Protein AF-A0A938KI15-F1 (afdb_monomer)

Nearest PDB structures (foldseek):
  4pta-assembly1_D  TM=7.722E-01  e=5.661E-03  Staphylococcus aureus subsp. aureus USA300
  3hif-assembly1_A  TM=8.830E-01  e=2.023E-02  Escherichia coli
  4ev0-assembly1_A  TM=7.989E-01  e=4.631E-02  Thermus thermophilus HB8
  8bii-assembly2_H  TM=6.791E-01  e=7.232E-02  Photorhabdus laumondii subsp. laumondii TTO1
  1lva-assembly1_A  TM=7.253E-01  e=2.755E-01  Neomoorella thermoacetica

Mean predicted aligned error: 3.34 Å

pLDDT: mean 93.43, std 9.14, range [56.91, 98.31]

Foldseek 3Di:
DDQDPLLVVLLVVLCVQADPQSKDQDDLVRSCVVSVHDSVSVVSSVVSCVVVVQWDDDPRMIHGDDDDDDD

Secondary structure (DSSP, 8-state):
----HHHHHHHHHHHHH--TTSEE---HHHHHHHHT--HHHHHHHHHHHHHTTSEEEETTEEEEPPPPPP-

Solvent-accessible surface area (backbone atoms only — not comparable to full-atom values): 4137 Å² total; per-residue (Å²): 136,86,63,54,71,67,23,52,52,52,50,55,51,47,65,71,64,23,52,101,76,26,40,36,74,70,50,52,67,60,51,10,65,76,68,77,44,50,49,67,50,42,53,50,22,49,52,39,31,46,76,61,61,46,35,51,78,53,96,62,41,36,31,51,49,81,80,79,76,86,128

Structure (mmCIF, N/CA/C/O backbone):
data_AF-A0A938KI15-F1
#
_entry.id   AF-A0A938KI15-F1
#
loop_
_atom_site.group_PDB
_atom_site.id
_atom_site.type_symbol
_atom_site.label_atom_id
_atom_site.label_alt_id
_atom_site.label_comp_id
_atom_site.label_asym_id
_atom_site.label_entity_id
_atom_site.label_seq_id
_atom_site.pdbx_PDB_ins_code
_atom_site.Cartn_x
_atom_site.Cartn_y
_atom_site.Cartn_z
_atom_site.occupancy
_atom_site.B_iso_or_equiv
_atom_site.auth_seq_id
_atom_site.auth_comp_id
_atom_site.auth_asym_id
_atom_site.auth_atom_id
_atom_site.pdbx_PDB_model_num
ATOM 1 N N . MET A 1 1 ? 10.179 0.795 -15.099 1.00 56.91 1 MET A N 1
ATOM 2 C CA . MET A 1 1 ? 9.175 1.271 -14.119 1.00 56.91 1 MET A CA 1
ATOM 3 C C . MET A 1 1 ? 9.881 1.949 -12.961 1.00 56.91 1 MET A C 1
ATOM 5 O O . MET A 1 1 ? 10.837 1.380 -12.454 1.00 56.91 1 MET A O 1
ATOM 9 N N . LYS A 1 2 ? 9.452 3.145 -12.549 1.00 74.31 2 LYS A N 1
ATOM 10 C CA . LYS A 1 2 ? 9.907 3.773 -11.299 1.00 74.31 2 LYS A CA 1
ATOM 11 C C . LYS A 1 2 ? 8.674 4.145 -10.481 1.00 74.31 2 LYS A C 1
ATOM 13 O O . LYS A 1 2 ? 8.025 5.136 -10.787 1.00 74.31 2 LYS A O 1
ATOM 18 N N . ALA A 1 3 ? 8.349 3.328 -9.484 1.00 92.19 3 ALA A N 1
ATOM 19 C CA . ALA A 1 3 ? 7.453 3.716 -8.402 1.00 92.19 3 ALA A CA 1
ATOM 20 C C . ALA A 1 3 ? 8.302 4.268 -7.246 1.00 92.19 3 ALA A C 1
ATOM 22 O O . ALA A 1 3 ? 9.451 3.853 -7.057 1.00 92.19 3 ALA A O 1
ATOM 23 N N . SER A 1 4 ? 7.767 5.241 -6.517 1.00 97.19 4 SER A N 1
ATOM 24 C CA . SER A 1 4 ? 8.435 5.875 -5.379 1.00 97.19 4 SER A CA 1
ATOM 25 C C . SER A 1 4 ? 8.538 4.931 -4.173 1.00 97.19 4 SER A C 1
ATOM 27 O O . SER A 1 4 ? 7.857 3.908 -4.103 1.00 97.19 4 SER A O 1
ATOM 29 N N . ALA A 1 5 ? 9.374 5.277 -3.189 1.00 97.56 5 ALA A N 1
ATOM 30 C CA . ALA A 1 5 ? 9.467 4.505 -1.949 1.00 97.56 5 ALA A CA 1
ATOM 31 C C . ALA A 1 5 ? 8.114 4.390 -1.202 1.00 97.56 5 ALA A C 1
ATOM 33 O O . ALA A 1 5 ? 7.782 3.278 -0.799 1.00 97.56 5 ALA A O 1
ATOM 34 N N . PRO A 1 6 ? 7.277 5.447 -1.086 1.00 98.12 6 PRO A N 1
ATOM 35 C CA . PRO A 1 6 ? 5.916 5.323 -0.547 1.00 98.12 6 PRO A CA 1
ATOM 36 C C . PRO A 1 6 ? 5.025 4.333 -1.305 1.00 98.12 6 PRO A C 1
ATOM 38 O O . PRO A 1 6 ? 4.277 3.580 -0.686 1.00 98.12 6 PRO A O 1
ATOM 41 N N . ALA A 1 7 ? 5.126 4.297 -2.637 1.00 98.19 7 ALA A N 1
ATOM 42 C CA . ALA A 1 7 ? 4.392 3.332 -3.450 1.00 98.19 7 ALA A CA 1
ATOM 43 C C . ALA A 1 7 ? 4.824 1.895 -3.137 1.00 98.19 7 ALA A C 1
ATOM 45 O O . ALA A 1 7 ? 3.980 1.039 -2.885 1.00 98.19 7 ALA A O 1
ATOM 46 N N . TRP A 1 8 ? 6.128 1.631 -3.058 1.00 97.69 8 TRP A N 1
ATOM 47 C CA . TRP A 1 8 ? 6.613 0.307 -2.665 1.00 97.69 8 TRP A CA 1
ATOM 48 C C . TRP A 1 8 ? 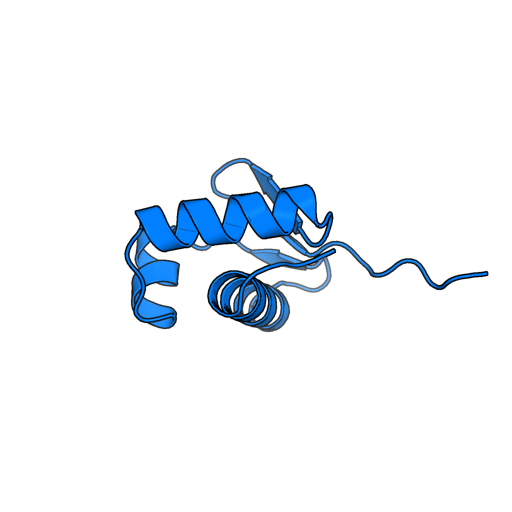6.269 -0.058 -1.219 1.00 97.69 8 TRP A C 1
ATOM 50 O O . TRP A 1 8 ? 5.945 -1.211 -0.953 1.00 97.69 8 TRP A O 1
ATOM 60 N N . ALA A 1 9 ? 6.267 0.903 -0.296 1.00 98.19 9 ALA A N 1
ATOM 61 C CA . ALA A 1 9 ? 5.830 0.666 1.076 1.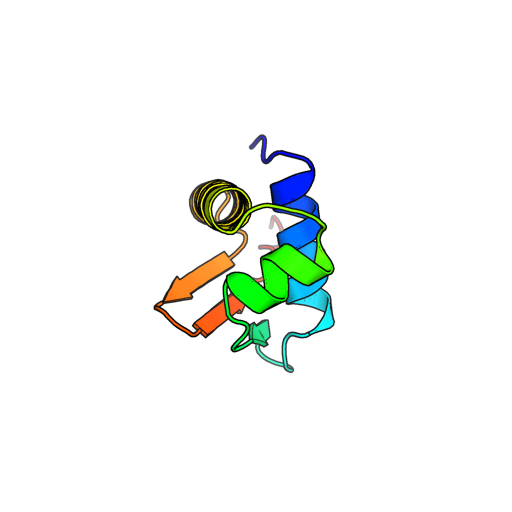00 98.19 9 ALA A CA 1
ATOM 62 C C . ALA A 1 9 ? 4.347 0.257 1.135 1.00 98.19 9 ALA A C 1
ATOM 64 O O . ALA A 1 9 ? 4.007 -0.707 1.819 1.00 98.19 9 ALA A O 1
ATOM 65 N N . LEU A 1 10 ? 3.480 0.923 0.361 1.00 98.25 10 LEU A N 1
ATOM 66 C CA . LEU A 1 10 ? 2.080 0.519 0.209 1.00 98.25 10 LEU A CA 1
ATOM 67 C C . LEU A 1 10 ? 1.962 -0.903 -0.349 1.00 98.25 10 LEU A C 1
ATOM 69 O O . LEU A 1 10 ? 1.239 -1.716 0.218 1.00 98.25 10 LEU A O 1
ATOM 73 N N . TYR A 1 11 ? 2.701 -1.225 -1.409 1.00 97.38 11 TYR A N 1
ATOM 74 C CA . TYR A 1 11 ? 2.706 -2.570 -1.987 1.00 97.38 11 TYR A CA 1
ATOM 75 C C . TYR A 1 11 ? 3.097 -3.642 -0.962 1.00 97.38 11 TYR A C 1
ATOM 77 O O . TYR A 1 11 ? 2.403 -4.645 -0.835 1.00 97.38 11 TYR A O 1
ATOM 85 N N . LEU A 1 12 ? 4.158 -3.416 -0.183 1.00 97.25 12 LEU A N 1
ATOM 86 C CA . LEU A 1 12 ? 4.611 -4.367 0.836 1.00 97.25 12 LEU A CA 1
ATOM 87 C C . LEU A 1 12 ? 3.579 -4.566 1.954 1.00 97.25 12 LEU A C 1
ATOM 89 O O . LEU A 1 12 ? 3.393 -5.693 2.415 1.00 97.25 12 LEU A O 1
ATOM 93 N N . VAL A 1 13 ? 2.868 -3.508 2.360 1.00 97.69 13 VAL A N 1
ATOM 94 C CA . VAL A 1 13 ? 1.734 -3.641 3.287 1.00 97.69 13 VAL A CA 1
ATOM 95 C C . VAL A 1 13 ? 0.655 -4.528 2.674 1.00 97.69 13 VAL A C 1
ATOM 97 O O . VAL A 1 13 ? 0.250 -5.492 3.316 1.00 97.69 13 VAL A O 1
ATOM 100 N N . LEU A 1 14 ? 0.235 -4.252 1.434 1.00 97.31 14 LEU A N 1
ATOM 101 C CA . LEU A 1 14 ? -0.815 -5.014 0.746 1.00 97.31 14 LEU A CA 1
ATOM 102 C C . LEU A 1 14 ? -0.439 -6.491 0.557 1.00 97.31 14 LEU A C 1
ATOM 104 O O . LEU A 1 14 ? -1.279 -7.354 0.778 1.00 97.31 14 LEU A O 1
ATOM 108 N N . VAL A 1 15 ? 0.823 -6.793 0.233 1.00 96.00 15 VAL A N 1
ATOM 109 C CA . VAL A 1 15 ? 1.347 -8.171 0.160 1.00 96.00 15 VAL A CA 1
ATOM 110 C C . VAL A 1 15 ? 1.264 -8.875 1.514 1.00 96.00 15 VAL A C 1
ATOM 112 O O . VAL A 1 15 ? 0.980 -10.064 1.571 1.00 96.00 15 VAL A O 1
ATOM 115 N N . THR A 1 16 ? 1.511 -8.152 2.606 1.00 95.75 16 THR A N 1
ATOM 116 C CA . THR A 1 16 ? 1.521 -8.735 3.956 1.00 95.75 16 THR A CA 1
ATOM 117 C C . THR A 1 16 ? 0.112 -9.021 4.472 1.00 95.75 16 THR A C 1
ATOM 119 O O . THR A 1 16 ? -0.086 -9.978 5.214 1.00 95.75 16 THR A O 1
ATOM 122 N N . VAL A 1 17 ? -0.857 -8.169 4.127 1.00 94.75 17 VAL A N 1
ATOM 123 C CA . VAL A 1 17 ? -2.235 -8.254 4.644 1.00 94.75 17 VAL A CA 1
ATOM 124 C C . VAL A 1 17 ? -3.216 -8.902 3.669 1.00 94.75 17 VAL A C 1
ATOM 126 O O . VAL A 1 17 ? -4.382 -9.075 4.023 1.00 94.75 17 VAL A O 1
ATOM 129 N N . GLY A 1 18 ? -2.771 -9.200 2.448 1.00 93.69 18 GLY A N 1
ATOM 130 C CA . GLY A 1 18 ? -3.560 -9.894 1.444 1.00 93.69 18 GLY A CA 1
ATOM 131 C C . GLY A 1 18 ? -3.889 -11.321 1.875 1.00 93.69 18 GLY A C 1
ATOM 132 O O . GLY A 1 18 ? -3.093 -11.973 2.550 1.00 93.69 18 GLY A O 1
ATOM 133 N N . ASP A 1 19 ? -5.061 -11.807 1.482 1.00 94.38 19 ASP A N 1
ATOM 134 C CA . ASP A 1 19 ? -5.400 -13.226 1.601 1.00 94.38 19 ASP A CA 1
ATOM 135 C C . ASP A 1 19 ? -4.634 -14.093 0.577 1.00 94.38 19 ASP A C 1
ATOM 137 O O . ASP A 1 19 ? -3.734 -13.629 -0.126 1.00 94.38 19 ASP A O 1
ATOM 141 N N . GLU A 1 20 ? -5.000 -15.372 0.468 1.00 93.25 20 GLU A N 1
ATOM 142 C CA . GLU A 1 20 ? -4.409 -16.314 -0.495 1.00 93.25 20 GLU A CA 1
ATOM 143 C C . GLU A 1 20 ? -4.581 -15.905 -1.971 1.00 93.25 20 GLU A C 1
ATOM 145 O O . GLU A 1 20 ? -3.880 -16.420 -2.844 1.00 93.25 20 GLU A O 1
ATOM 150 N N . HIS A 1 21 ? -5.472 -14.954 -2.256 1.00 91.75 21 HIS A N 1
ATOM 151 C CA . HIS A 1 21 ? -5.691 -14.366 -3.575 1.00 91.75 21 HIS A CA 1
ATOM 152 C C . HIS A 1 21 ? -5.077 -12.963 -3.713 1.00 91.75 21 HIS A C 1
ATOM 154 O O . HIS A 1 21 ? -5.225 -12.324 -4.759 1.00 91.75 21 HIS A O 1
ATOM 160 N N . GLY A 1 22 ? -4.379 -12.476 -2.682 1.00 93.75 22 GLY A N 1
ATOM 161 C CA . GLY A 1 22 ? -3.786 -11.143 -2.641 1.00 93.75 22 GLY A CA 1
ATOM 162 C C . GLY A 1 22 ? -4.810 -10.021 -2.455 1.00 93.75 22 GLY A C 1
ATOM 163 O O . GLY A 1 22 ? -4.504 -8.872 -2.792 1.00 93.75 22 GLY A O 1
ATOM 164 N N . LEU A 1 23 ? -6.015 -10.325 -1.961 1.00 96.69 23 LEU A N 1
ATOM 165 C CA . LEU A 1 23 ? -7.084 -9.348 -1.751 1.00 96.69 23 LEU A CA 1
ATOM 166 C C . LEU A 1 23 ? -7.006 -8.702 -0.366 1.00 96.69 23 LEU A C 1
ATOM 168 O O . LEU A 1 23 ? -6.741 -9.365 0.634 1.00 96.69 23 LEU A O 1
ATOM 172 N N . SER A 1 24 ? -7.281 -7.398 -0.287 1.00 96.00 24 SER A N 1
ATOM 173 C CA . SER A 1 24 ? -7.399 -6.684 0.992 1.00 96.00 24 SER A CA 1
ATOM 174 C C . SER A 1 24 ? -8.380 -5.504 0.928 1.00 96.00 24 SER A C 1
ATOM 176 O O . SER A 1 24 ? -8.565 -4.887 -0.118 1.00 96.00 24 SER A O 1
ATOM 178 N N . TYR A 1 25 ? -9.003 -5.172 2.068 1.00 95.44 25 TYR A N 1
ATOM 179 C CA . TYR A 1 25 ? -10.097 -4.185 2.185 1.00 95.44 25 TYR A CA 1
ATOM 180 C C . TYR A 1 25 ? -9.720 -2.940 3.016 1.00 95.44 25 TYR A C 1
ATOM 182 O O . TYR A 1 25 ? -10.540 -2.370 3.739 1.00 95.44 25 TYR A O 1
ATOM 190 N N . TYR A 1 26 ? -8.451 -2.530 2.988 1.00 94.75 26 TYR A N 1
ATOM 191 C CA . TYR A 1 26 ? -7.977 -1.414 3.809 1.00 94.75 26 TYR A CA 1
ATOM 192 C C . TYR A 1 26 ? -8.422 -0.053 3.258 1.00 94.75 26 TYR A C 1
ATOM 194 O O . TYR A 1 26 ? -8.243 0.250 2.084 1.00 94.75 26 TYR A O 1
ATOM 202 N N . SER A 1 27 ? -8.935 0.812 4.137 1.00 94.38 27 SER A N 1
ATOM 203 C CA . SER A 1 27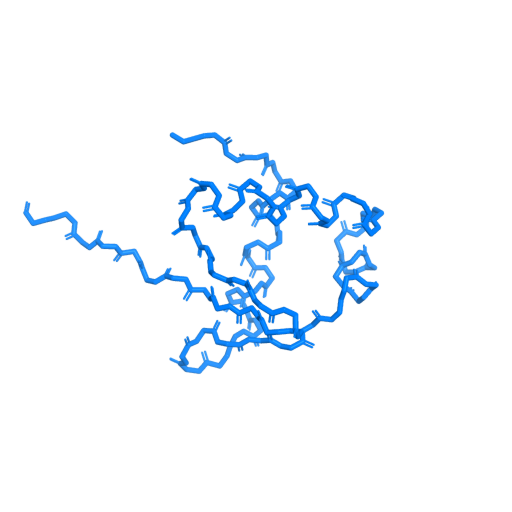 ? -9.230 2.206 3.786 1.00 94.38 27 SER A CA 1
ATOM 204 C C . SER A 1 27 ? -7.963 3.058 3.665 1.00 94.38 27 SER A C 1
ATOM 206 O O . SER A 1 27 ? -6.957 2.795 4.333 1.00 94.38 27 SER A O 1
ATOM 208 N N . ASP A 1 28 ? -8.051 4.148 2.902 1.00 96.12 28 ASP A N 1
ATOM 209 C CA . ASP A 1 28 ? -6.959 5.113 2.725 1.00 96.12 28 ASP A CA 1
ATOM 210 C C . ASP A 1 28 ? -6.512 5.715 4.050 1.00 96.12 28 ASP A C 1
ATOM 212 O O . ASP A 1 28 ? -5.317 5.819 4.304 1.00 96.12 28 ASP A O 1
ATOM 216 N N . ARG A 1 29 ? -7.458 5.998 4.950 1.00 97.31 29 ARG A N 1
ATOM 217 C CA . ARG A 1 29 ? -7.172 6.458 6.311 1.00 97.31 29 ARG A CA 1
ATOM 218 C C . ARG A 1 29 ? -6.320 5.464 7.097 1.00 97.31 29 ARG A C 1
ATOM 220 O O . ARG A 1 29 ? -5.371 5.854 7.779 1.00 97.31 29 ARG A O 1
ATOM 227 N N . THR A 1 30 ? -6.663 4.176 7.040 1.00 96.94 30 THR A N 1
ATOM 228 C CA . THR A 1 30 ? -5.911 3.139 7.760 1.00 96.94 30 THR A CA 1
ATOM 229 C C . THR A 1 30 ? -4.502 3.006 7.189 1.00 96.94 30 THR A C 1
ATOM 231 O O . THR A 1 30 ? -3.541 2.951 7.957 1.00 96.94 30 THR A O 1
ATOM 234 N N . LEU A 1 31 ? -4.371 3.003 5.860 1.00 97.56 31 LEU A N 1
ATOM 235 C CA . LEU A 1 31 ? -3.083 2.916 5.167 1.00 97.56 31 LEU A CA 1
ATOM 236 C C . LEU A 1 31 ? -2.207 4.148 5.422 1.00 97.56 31 LEU A C 1
ATOM 238 O O . LEU A 1 31 ? -1.024 4.003 5.717 1.00 97.56 31 LEU A O 1
ATOM 242 N N . ALA A 1 32 ? -2.796 5.344 5.390 1.00 98.06 32 ALA A N 1
ATOM 243 C CA . ALA A 1 32 ? -2.137 6.610 5.697 1.00 98.06 32 ALA A CA 1
ATOM 244 C C . ALA A 1 32 ? -1.506 6.578 7.094 1.00 98.06 32 ALA A C 1
ATOM 246 O O . ALA A 1 32 ? -0.323 6.880 7.256 1.00 98.06 32 ALA A O 1
ATOM 247 N N . ARG A 1 33 ? -2.259 6.102 8.095 1.00 98.00 33 ARG A N 1
ATOM 248 C CA . ARG A 1 33 ? -1.756 5.939 9.465 1.00 98.00 33 ARG A CA 1
ATOM 249 C C . ARG A 1 33 ? -0.631 4.906 9.562 1.00 98.00 33 ARG A C 1
ATOM 251 O O . ARG A 1 33 ? 0.342 5.156 10.264 1.00 98.00 33 ARG A O 1
ATOM 258 N N . LEU A 1 34 ? -0.758 3.757 8.893 1.00 97.38 34 LEU A N 1
ATOM 259 C CA . LEU A 1 34 ? 0.265 2.701 8.927 1.00 97.38 34 LEU A CA 1
ATOM 260 C C . LEU A 1 34 ? 1.585 3.149 8.294 1.00 97.38 34 LEU A C 1
ATOM 262 O O . LEU A 1 34 ? 2.653 2.792 8.782 1.00 97.38 34 LEU A O 1
ATOM 266 N N . LEU A 1 35 ? 1.509 3.938 7.224 1.00 97.88 35 LEU A N 1
ATOM 267 C CA . LEU A 1 35 ? 2.670 4.350 6.439 1.00 97.88 35 LEU A CA 1
ATOM 268 C C . LEU A 1 35 ? 3.208 5.733 6.819 1.00 97.88 35 LEU A C 1
ATOM 270 O O . LEU A 1 35 ? 4.199 6.171 6.243 1.00 97.88 35 LEU A O 1
ATOM 274 N N . SER A 1 36 ? 2.583 6.414 7.785 1.00 97.94 36 SER A N 1
ATOM 275 C CA . SER A 1 36 ? 2.886 7.812 8.129 1.00 97.94 36 SER A CA 1
ATOM 276 C C . SER A 1 36 ? 2.813 8.750 6.912 1.00 97.94 36 SER A C 1
ATOM 278 O O . SER A 1 36 ? 3.672 9.606 6.712 1.00 97.94 36 SER A O 1
ATOM 280 N N . LEU A 1 37 ? 1.781 8.571 6.083 1.00 97.75 37 LEU A N 1
ATOM 281 C CA . LEU A 1 37 ? 1.499 9.374 4.888 1.00 97.75 37 LEU A CA 1
ATOM 282 C C . LEU A 1 37 ? 0.178 10.134 5.055 1.00 97.75 37 LEU A C 1
ATOM 284 O O . LEU A 1 37 ? -0.632 9.810 5.921 1.00 97.75 37 LEU A O 1
ATOM 288 N N . SER A 1 38 ? -0.068 11.127 4.200 1.00 98.31 38 SER A N 1
ATOM 289 C CA . SER A 1 38 ? -1.415 11.680 4.023 1.00 98.31 38 SER A CA 1
ATOM 290 C C . SER A 1 38 ? -2.290 10.729 3.195 1.00 98.31 38 SER A C 1
ATOM 292 O O . SER A 1 38 ? -1.775 9.906 2.436 1.00 98.31 38 SER A O 1
ATOM 294 N N . GLU A 1 39 ? -3.618 10.863 3.286 1.00 97.62 39 GLU A N 1
ATOM 295 C CA . GLU A 1 39 ? -4.547 10.111 2.421 1.00 97.62 39 GLU A CA 1
ATOM 296 C C . GLU A 1 39 ? -4.296 10.420 0.929 1.00 97.62 39 GLU A C 1
ATOM 298 O O . GLU A 1 39 ? -4.301 9.523 0.089 1.00 97.62 39 GLU A O 1
ATOM 303 N N . GLU A 1 40 ? -3.942 11.665 0.597 1.00 98.06 40 GLU A N 1
ATOM 304 C CA . GLU A 1 40 ? -3.508 12.061 -0.752 1.00 98.06 40 GLU A CA 1
ATOM 305 C C . GLU A 1 40 ? -2.230 11.330 -1.189 1.00 98.06 40 GLU A C 1
ATOM 307 O O . GLU A 1 40 ? -2.120 10.898 -2.340 1.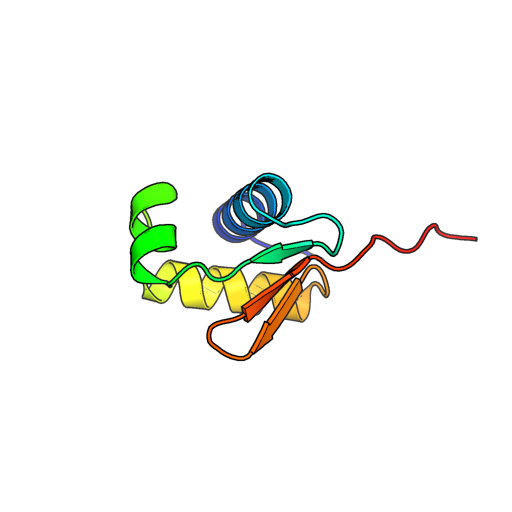00 98.06 40 GLU A O 1
ATOM 312 N N . GLY A 1 41 ? -1.285 11.144 -0.262 1.00 98.25 41 GLY A N 1
ATOM 313 C CA . GLY A 1 41 ? -0.069 10.364 -0.476 1.00 98.25 41 GLY A CA 1
ATOM 314 C C . GLY A 1 41 ? -0.362 8.888 -0.750 1.00 98.25 41 GLY A C 1
ATOM 315 O O . GLY A 1 41 ? 0.283 8.296 -1.615 1.00 98.25 41 GLY A O 1
ATOM 316 N N . ILE A 1 42 ? -1.374 8.308 -0.094 1.00 98.31 42 ILE A N 1
ATOM 317 C CA . ILE A 1 42 ? -1.873 6.960 -0.416 1.00 98.31 42 ILE A CA 1
ATOM 318 C C . ILE A 1 42 ? -2.469 6.924 -1.824 1.00 98.31 42 ILE A C 1
ATOM 320 O O . ILE A 1 42 ? -2.163 6.011 -2.591 1.00 98.31 42 ILE A O 1
ATOM 324 N N . GLY A 1 43 ? -3.263 7.930 -2.194 1.00 97.88 43 GLY A N 1
ATOM 325 C CA . GLY A 1 43 ? -3.814 8.047 -3.544 1.00 97.88 43 GLY A CA 1
ATOM 326 C C . GLY A 1 43 ? -2.729 8.116 -4.625 1.00 97.88 43 GLY A C 1
ATOM 327 O O . GLY A 1 43 ? -2.833 7.440 -5.650 1.00 97.88 43 GLY A O 1
ATOM 328 N N . GLU A 1 44 ? -1.659 8.880 -4.397 1.00 98.06 44 GLU A N 1
ATOM 329 C CA . GLU A 1 44 ? -0.518 8.962 -5.319 1.00 98.06 44 GLU A CA 1
ATOM 330 C C . GLU A 1 44 ? 0.281 7.654 -5.382 1.00 98.06 44 GLU A C 1
ATOM 332 O O . 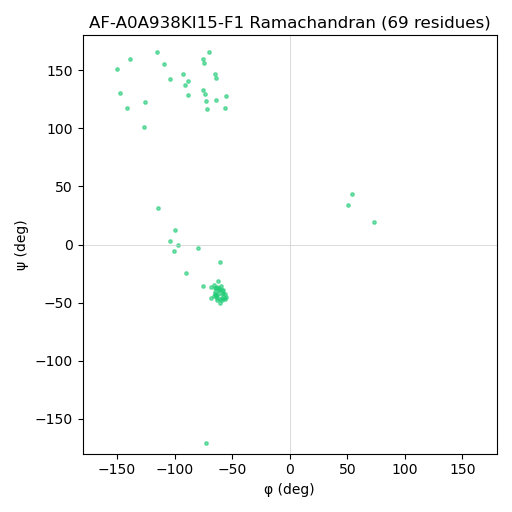GLU A 1 44 ? 0.557 7.148 -6.472 1.00 98.06 44 GLU A O 1
ATOM 337 N N . ALA A 1 45 ? 0.581 7.052 -4.230 1.00 98.12 45 ALA A N 1
ATOM 338 C CA . ALA A 1 45 ? 1.222 5.742 -4.148 1.00 98.12 45 ALA A CA 1
ATOM 339 C C . ALA A 1 45 ? 0.431 4.677 -4.928 1.00 98.12 45 ALA A C 1
ATOM 341 O O . ALA A 1 45 ? 1.004 3.936 -5.731 1.00 98.12 45 ALA A O 1
ATOM 342 N N . ARG A 1 46 ? -0.898 4.649 -4.762 1.00 97.94 46 ARG A N 1
ATOM 343 C CA . ARG A 1 46 ? -1.793 3.746 -5.495 1.00 97.94 46 ARG A CA 1
ATOM 344 C C . ARG A 1 46 ? -1.721 3.973 -7.003 1.00 97.94 46 ARG A C 1
ATOM 346 O O . ARG A 1 46 ? -1.581 3.002 -7.743 1.00 97.94 46 ARG A O 1
ATOM 353 N N . ARG A 1 47 ? -1.783 5.226 -7.470 1.00 97.81 47 ARG A N 1
ATOM 354 C CA . ARG A 1 47 ? -1.669 5.552 -8.906 1.00 97.81 47 ARG A CA 1
ATOM 355 C C . ARG A 1 47 ? -0.370 5.023 -9.508 1.00 97.81 47 ARG A C 1
ATOM 357 O O . ARG A 1 47 ? -0.395 4.448 -10.594 1.00 97.81 47 ARG A O 1
ATOM 364 N N . GLN A 1 48 ? 0.745 5.165 -8.793 1.00 97.62 48 GLN A N 1
ATOM 365 C CA . GLN A 1 48 ? 2.036 4.650 -9.249 1.00 97.62 48 GLN A CA 1
ATOM 366 C C . GLN A 1 48 ? 2.048 3.120 -9.338 1.00 97.62 48 GLN A C 1
ATOM 368 O O . GLN A 1 48 ? 2.562 2.582 -10.316 1.00 97.62 48 GLN A O 1
ATOM 373 N N . LEU A 1 49 ? 1.457 2.417 -8.365 1.00 96.94 49 LEU A N 1
ATOM 374 C CA . LEU A 1 49 ? 1.363 0.953 -8.390 1.00 96.94 49 LEU A CA 1
ATOM 375 C C . LEU A 1 49 ? 0.424 0.428 -9.487 1.00 96.94 49 LEU A C 1
ATOM 377 O O . LEU A 1 49 ? 0.738 -0.587 -10.108 1.00 96.94 49 LEU A O 1
ATOM 381 N N . LEU A 1 50 ? -0.681 1.128 -9.764 1.00 96.44 50 LEU A N 1
ATOM 382 C CA . LEU A 1 50 ? -1.579 0.822 -10.886 1.00 96.44 50 LEU A CA 1
ATOM 383 C C . LEU A 1 50 ? -0.853 0.984 -12.228 1.00 96.44 50 LEU A C 1
ATOM 385 O O . LEU A 1 50 ? -0.870 0.077 -13.056 1.00 96.44 50 LEU A O 1
ATOM 389 N N . ALA A 1 51 ? -0.146 2.102 -12.421 1.00 95.62 51 ALA A N 1
ATOM 390 C CA . ALA A 1 51 ? 0.668 2.332 -13.618 1.00 95.62 51 ALA A CA 1
ATOM 391 C C . ALA A 1 51 ? 1.803 1.302 -13.757 1.00 95.62 51 ALA A C 1
ATOM 393 O O . ALA A 1 51 ? 2.189 0.926 -14.862 1.00 95.62 51 ALA A O 1
ATOM 394 N N . ALA A 1 52 ? 2.320 0.826 -12.625 1.00 93.75 52 ALA A N 1
ATOM 395 C CA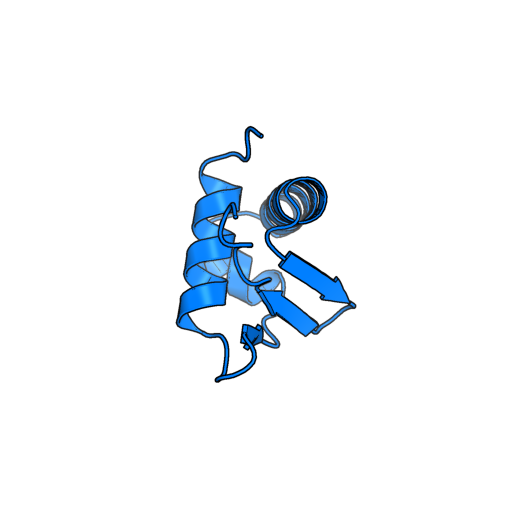 . ALA A 1 52 ? 3.303 -0.240 -12.537 1.00 93.75 52 ALA A CA 1
ATOM 396 C C . ALA A 1 52 ? 2.699 -1.650 -12.685 1.00 93.75 52 ALA A C 1
ATOM 398 O O . ALA A 1 52 ? 3.448 -2.618 -12.660 1.00 93.75 52 ALA A O 1
ATOM 399 N N . ARG A 1 53 ? 1.375 -1.803 -12.820 1.00 94.12 53 ARG A N 1
ATOM 400 C CA . ARG A 1 53 ? 0.702 -3.114 -12.842 1.00 94.12 53 ARG A CA 1
ATOM 401 C C . ARG A 1 53 ? 1.089 -4.027 -11.668 1.00 94.12 53 ARG A C 1
ATOM 403 O O . ARG A 1 53 ? 1.161 -5.241 -11.818 1.00 94.12 53 ARG A O 1
ATOM 410 N N . MET A 1 54 ? 1.343 -3.436 -10.503 1.00 95.25 54 MET A N 1
ATOM 411 C CA . MET A 1 54 ? 1.645 -4.177 -9.273 1.00 95.25 54 MET A CA 1
ATOM 412 C C . MET A 1 54 ? 0.376 -4.502 -8.482 1.00 95.25 54 MET A C 1
ATOM 414 O O . MET A 1 54 ? 0.348 -5.457 -7.711 1.00 95.25 54 MET A O 1
ATOM 418 N N . ILE A 1 55 ? -0.678 -3.705 -8.675 1.00 96.56 55 ILE A N 1
ATOM 419 C CA . ILE A 1 55 ? -1.982 -3.890 -8.037 1.00 96.56 55 ILE A CA 1
ATOM 420 C C . ILE A 1 55 ? -3.115 -3.636 -9.036 1.00 96.56 55 ILE A C 1
ATOM 422 O O . ILE A 1 55 ? -2.929 -2.902 -10.010 1.00 96.56 55 ILE A O 1
ATOM 426 N N . ALA A 1 56 ? -4.298 -4.166 -8.737 1.00 97.44 56 ALA A N 1
ATOM 427 C CA . ALA A 1 56 ? -5.582 -3.641 -9.187 1.00 97.44 56 ALA A CA 1
ATOM 428 C C . ALA A 1 56 ? -6.332 -3.025 -7.994 1.00 97.44 56 ALA A C 1
ATOM 430 O O . ALA A 1 56 ? -6.073 -3.364 -6.835 1.00 97.44 56 ALA A O 1
ATOM 431 N N . TYR A 1 57 ? -7.230 -2.080 -8.271 1.00 97.75 57 TYR A N 1
ATOM 432 C CA . TYR A 1 57 ? -7.996 -1.395 -7.235 1.00 97.75 57 TYR A CA 1
ATOM 433 C C . TYR A 1 57 ? -9.389 -1.013 -7.721 1.00 97.75 57 TYR A C 1
ATOM 435 O O . TYR A 1 57 ? -9.530 -0.343 -8.744 1.00 97.75 57 TYR A O 1
ATOM 443 N N . GLU A 1 58 ? -10.389 -1.358 -6.920 1.00 95.56 58 GLU A N 1
ATOM 444 C CA . GLU A 1 58 ? -11.769 -0.902 -7.040 1.00 95.56 58 GLU A CA 1
ATOM 445 C C . GLU A 1 58 ? -12.282 -0.668 -5.625 1.00 95.56 58 GLU A C 1
ATOM 447 O O . GLU A 1 58 ? -12.309 -1.598 -4.834 1.00 95.56 58 GLU A O 1
ATOM 452 N N . ALA A 1 59 ? -12.645 0.565 -5.265 1.00 91.50 59 ALA A N 1
ATOM 453 C CA . ALA A 1 59 ? -12.947 0.885 -3.873 1.00 91.50 59 ALA A CA 1
ATOM 454 C C . ALA A 1 59 ? -14.047 -0.035 -3.294 1.00 91.50 59 ALA A C 1
ATOM 456 O O . ALA A 1 59 ? -15.127 -0.111 -3.880 1.00 91.50 59 ALA A O 1
ATOM 457 N N . PRO A 1 60 ? -13.827 -0.688 -2.131 1.00 91.25 60 PRO A N 1
ATOM 458 C CA . PRO A 1 60 ? -12.677 -0.575 -1.216 1.00 91.25 60 PRO A CA 1
ATOM 459 C C . PRO A 1 60 ? -11.611 -1.689 -1.350 1.00 91.25 60 PRO A C 1
ATOM 461 O O . PRO A 1 60 ? -10.771 -1.840 -0.465 1.00 91.25 60 PRO A O 1
ATOM 464 N N . LEU A 1 61 ? -11.663 -2.488 -2.409 1.00 96.00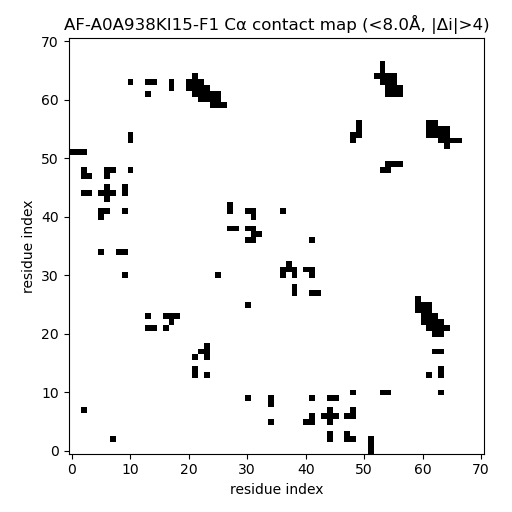 61 LEU A N 1
ATOM 465 C CA . LEU A 1 61 ? -10.850 -3.674 -2.648 1.00 96.00 61 LEU A CA 1
ATOM 466 C C . LEU A 1 61 ? -9.525 -3.359 -3.361 1.00 96.00 61 LEU A C 1
ATOM 468 O O . LEU A 1 61 ? -9.487 -2.754 -4.434 1.00 96.00 61 LEU A O 1
ATOM 472 N N . TYR A 1 62 ? -8.433 -3.846 -2.782 1.00 97.88 62 TYR A N 1
ATOM 473 C CA . TYR A 1 62 ? -7.126 -3.950 -3.425 1.00 97.88 62 TYR A CA 1
ATOM 474 C C . TYR A 1 62 ? -6.856 -5.400 -3.808 1.00 97.88 62 TYR A C 1
ATOM 476 O O . TYR A 1 62 ? -7.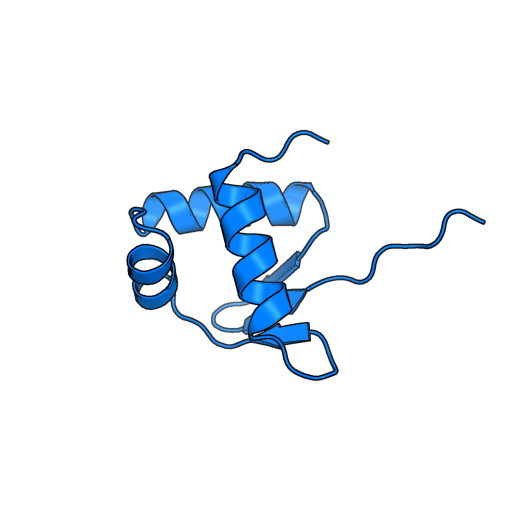145 -6.299 -3.021 1.00 97.88 62 TYR A O 1
ATOM 484 N N . GLN A 1 63 ? -6.221 -5.608 -4.959 1.00 97.62 63 GLN A N 1
ATOM 485 C CA . GLN A 1 63 ? -5.677 -6.898 -5.373 1.00 97.62 63 GLN A CA 1
ATOM 486 C C . GLN A 1 63 ? -4.196 -6.742 -5.719 1.00 97.62 63 GLN A C 1
ATOM 488 O O . GLN A 1 63 ? -3.850 -5.954 -6.599 1.00 97.62 63 GLN A O 1
ATOM 493 N N . VAL A 1 64 ? -3.322 -7.495 -5.058 1.00 97.00 64 VAL A N 1
ATOM 494 C CA . VAL A 1 64 ? -1.918 -7.639 -5.469 1.00 97.00 64 VAL A CA 1
ATOM 495 C C . VAL A 1 64 ? -1.854 -8.532 -6.708 1.00 97.00 64 VAL A C 1
ATOM 497 O O . VAL A 1 64 ? -2.439 -9.613 -6.728 1.00 97.00 64 VAL A O 1
ATOM 500 N N . LEU A 1 65 ? -1.157 -8.083 -7.753 1.00 94.75 65 LEU A N 1
ATOM 501 C CA . LEU A 1 65 ? -1.014 -8.845 -8.994 1.00 94.75 65 LEU A CA 1
ATOM 502 C C . LEU A 1 65 ? 0.238 -9.727 -8.934 1.00 94.75 65 LEU A C 1
ATOM 504 O O . LEU A 1 65 ? 1.297 -9.291 -8.484 1.00 94.75 65 LEU A O 1
ATOM 508 N N . GLY A 1 66 ? 0.116 -10.973 -9.395 1.00 83.69 66 GLY A N 1
ATOM 509 C CA . GLY A 1 66 ? 1.248 -11.892 -9.486 1.00 83.69 66 GLY A CA 1
ATOM 510 C C . GLY A 1 66 ? 2.307 -11.389 -10.468 1.00 83.69 66 GLY A C 1
ATOM 511 O O . GLY A 1 66 ? 1.982 -10.821 -11.511 1.00 83.69 66 GLY A O 1
ATOM 512 N N . LEU A 1 67 ? 3.582 -11.613 -10.143 1.00 77.25 67 LEU A N 1
ATOM 513 C CA . LEU A 1 67 ? 4.675 -11.347 -11.074 1.00 77.25 67 LEU A CA 1
ATOM 514 C C . LEU A 1 67 ? 4.657 -12.412 -12.171 1.00 77.25 67 LEU A C 1
ATOM 516 O O . LEU A 1 67 ? 4.730 -13.607 -11.884 1.00 77.25 67 LEU A O 1
ATOM 520 N N . GLU A 1 68 ? 4.574 -11.979 -13.426 1.00 74.19 68 GLU A N 1
ATOM 521 C CA . GLU A 1 68 ? 4.777 -12.875 -14.559 1.00 74.19 68 GLU A CA 1
ATOM 522 C C . GLU A 1 68 ? 6.220 -13.388 -14.520 1.00 74.19 68 GLU A C 1
ATOM 524 O O . GLU A 1 68 ? 7.178 -12.610 -14.475 1.00 74.19 68 GLU A O 1
ATOM 529 N N . VAL A 1 69 ? 6.388 -14.710 -14.518 1.00 66.88 69 VAL A N 1
ATOM 530 C CA . VAL A 1 69 ? 7.706 -15.309 -14.716 1.00 66.88 69 VAL A CA 1
ATOM 531 C C . VAL A 1 69 ? 8.057 -15.105 -16.184 1.00 66.88 69 VAL A C 1
ATOM 533 O O . VAL A 1 69 ? 7.354 -15.605 -17.062 1.00 66.88 69 VAL A O 1
ATOM 536 N N . ALA A 1 70 ? 9.124 -14.349 -16.451 1.00 66.94 70 ALA A N 1
ATOM 537 C CA . ALA A 1 70 ? 9.661 -14.226 -17.799 1.00 66.94 70 ALA A CA 1
ATOM 538 C C . 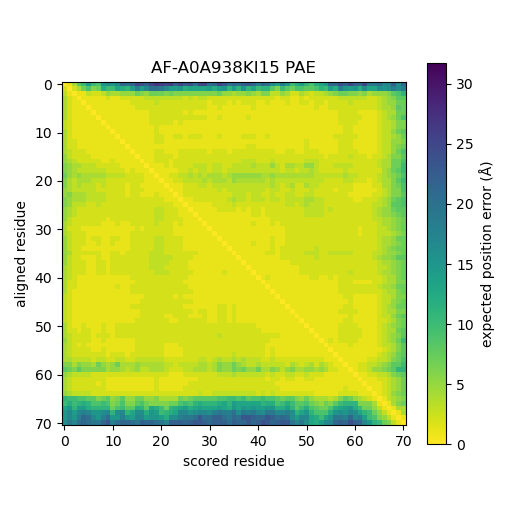ALA A 1 70 ? 9.995 -15.635 -18.316 1.00 66.94 70 ALA A C 1
ATOM 540 O O . ALA A 1 70 ? 10.784 -16.349 -17.695 1.00 66.94 70 ALA A O 1
ATOM 541 N N . SER A 1 71 ? 9.312 -16.033 -19.391 1.00 57.22 71 SER A N 1
ATOM 542 C CA . SER A 1 71 ? 9.510 -17.311 -20.085 1.00 57.22 71 SER A CA 1
ATOM 543 C C . SER A 1 71 ? 10.769 -17.281 -20.940 1.00 57.22 71 SER A C 1
ATOM 545 O O . SER A 1 71 ? 11.046 -16.206 -21.520 1.00 57.22 71 SER A O 1
#

Radius of gyration: 11.54 Å; Cα contacts (8 Å, |Δi|>4): 99; chains: 1; bounding box: 23×29×30 Å

Sequence (71 aa):
MKASAPAWALYLVLVTVGDEHGLSYYSDRTLARLLSLSEEGIGEARRQLLAARMIAYEAPLYQVLGLEVAS